Protein AF-A0ABD7JQZ1-F1 (afdb_monomer_lite)

Foldseek 3Di:
DKFWAAWEFEDQDAVVVCVVVVVVVFDKAFPDDPPGQWIWTDDPDGYIYIYGNAPPPDPVNVVVCVVVPPDPVCVLRVCSNPDDGGTDDIDMDDPPD

Radius of gyration: 14.92 Å; chains: 1; bounding box: 40×27×34 Å

Sequence (97 aa):
MIRSGHLIYKVKGLRQAVKEWEEKGFVVEYGRRKKPNNALIYFSQGPYIELLENTGIPVIAKIIAKLFGRPKNLERFFYWDECEEGWQGLCIEKDSS

Secondary structure (DSSP, 8-state):
-EEEEEEEEE-S-HHHHHHHHHHTT--EEES-SSS-SEEEE--SSSPEEEEES-----HHHHHHHHHH---GGGHHHHHHHHSPSEEEEEEEEE---

Organism: Streptococcus sanguinis (NCBI:txid1305)

Structure (mmCIF, N/CA/C/O backbone):
data_AF-A0ABD7JQZ1-F1
#
_entry.id   AF-A0ABD7JQZ1-F1
#
loop_
_atom_site.group_PDB
_atom_site.id
_atom_site.type_symbol
_atom_site.label_atom_id
_atom_site.label_alt_id
_atom_site.label_comp_id
_atom_site.label_asym_id
_atom_site.label_entity_id
_atom_site.label_seq_id
_atom_site.pdbx_PDB_ins_code
_atom_site.Cartn_x
_atom_site.Cartn_y
_atom_site.Cartn_z
_atom_site.occupancy
_atom_site.B_iso_or_equiv
_atom_site.auth_seq_id
_atom_site.auth_comp_id
_atom_site.auth_asym_id
_atom_site.auth_atom_id
_atom_site.pdbx_PDB_model_num
ATOM 1 N N . MET A 1 1 ? -18.094 -8.335 -15.285 1.00 84.00 1 MET A N 1
ATOM 2 C CA . MET A 1 1 ? -18.335 -6.877 -15.182 1.00 84.00 1 MET A CA 1
ATOM 3 C C . MET A 1 1 ? -16.998 -6.174 -14.976 1.00 84.00 1 MET A C 1
ATOM 5 O O . MET A 1 1 ? -16.029 -6.855 -14.663 1.00 84.00 1 MET A O 1
ATOM 9 N N . ILE A 1 2 ? -16.910 -4.860 -15.194 1.00 91.62 2 ILE A N 1
ATOM 10 C CA . ILE A 1 2 ? -15.737 -4.055 -14.813 1.00 91.62 2 ILE A CA 1
ATOM 11 C C . ILE A 1 2 ? -16.121 -3.256 -13.565 1.00 91.62 2 ILE A C 1
ATOM 13 O O . ILE A 1 2 ? -17.180 -2.632 -13.561 1.00 91.62 2 ILE A O 1
ATOM 17 N N . ARG A 1 3 ? -15.288 -3.281 -12.521 1.00 90.88 3 ARG A N 1
ATOM 18 C CA . ARG A 1 3 ? -15.532 -2.593 -11.246 1.00 90.88 3 ARG A CA 1
ATOM 19 C C . ARG A 1 3 ? -14.260 -1.964 -10.683 1.00 90.88 3 ARG A C 1
ATOM 21 O O . ARG A 1 3 ? -13.156 -2.391 -11.004 1.00 90.88 3 ARG A O 1
ATOM 28 N N . SER A 1 4 ? -14.409 -0.969 -9.815 1.00 91.56 4 SER A N 1
ATOM 29 C CA . SER A 1 4 ? -13.289 -0.433 -9.035 1.00 91.56 4 SER A CA 1
ATOM 30 C C . SER A 1 4 ? -12.823 -1.474 -8.014 1.00 91.56 4 SER A C 1
ATOM 32 O O . SER A 1 4 ? -13.642 -2.002 -7.261 1.00 91.56 4 SER A O 1
ATOM 34 N N . GLY A 1 5 ? -11.523 -1.768 -8.000 1.00 93.00 5 GLY A N 1
ATOM 35 C CA . GLY A 1 5 ? -10.895 -2.689 -7.051 1.00 93.00 5 GLY A CA 1
ATOM 36 C C . GLY A 1 5 ? -10.392 -1.967 -5.806 1.00 93.00 5 GLY A C 1
ATOM 37 O O . GLY A 1 5 ? -10.874 -2.201 -4.702 1.00 93.00 5 GLY A O 1
ATOM 38 N N . HIS A 1 6 ? -9.449 -1.041 -5.987 1.00 95.75 6 HIS A N 1
ATOM 39 C CA . HIS A 1 6 ? -8.871 -0.267 -4.888 1.00 95.75 6 HIS A CA 1
ATOM 40 C C . HIS A 1 6 ? -8.248 1.046 -5.349 1.00 95.75 6 HIS A C 1
ATOM 42 O O . HIS A 1 6 ? -7.962 1.241 -6.530 1.00 95.75 6 HIS A O 1
ATOM 48 N N . LEU A 1 7 ? -8.021 1.939 -4.393 1.00 97.19 7 LEU A N 1
ATOM 49 C CA . LEU A 1 7 ? -7.286 3.187 -4.568 1.00 97.19 7 LEU A CA 1
ATOM 50 C C . LEU A 1 7 ? -5.910 3.065 -3.916 1.00 97.19 7 LEU A C 1
ATOM 52 O O . LEU A 1 7 ? -5.796 2.488 -2.840 1.00 97.19 7 LEU A O 1
ATOM 56 N N . ILE A 1 8 ? -4.881 3.643 -4.530 1.00 97.44 8 ILE A N 1
ATOM 57 C CA . ILE A 1 8 ? -3.525 3.677 -3.969 1.00 97.44 8 ILE A CA 1
ATOM 58 C C . ILE A 1 8 ? -3.268 5.061 -3.389 1.00 97.44 8 ILE A C 1
ATOM 60 O O . ILE A 1 8 ? -3.293 6.061 -4.113 1.00 97.44 8 ILE A O 1
ATOM 64 N N . TYR A 1 9 ? -2.980 5.098 -2.092 1.00 98.00 9 TYR A N 1
ATOM 65 C CA . TYR A 1 9 ? -2.511 6.271 -1.371 1.00 98.00 9 TYR A CA 1
ATOM 66 C C . TYR A 1 9 ? -1.049 6.053 -0.970 1.00 98.00 9 TYR A C 1
ATOM 68 O O . TYR A 1 9 ? -0.728 5.231 -0.110 1.00 98.00 9 TYR A O 1
ATOM 76 N N . LYS A 1 10 ? -0.132 6.778 -1.605 1.00 98.25 10 LYS A N 1
ATOM 77 C CA . LYS A 1 10 ? 1.288 6.754 -1.265 1.00 98.25 10 LYS A CA 1
ATOM 78 C C . LYS A 1 10 ? 1.492 7.379 0.107 1.00 98.25 10 LYS A C 1
ATOM 80 O O . LYS A 1 10 ? 0.961 8.453 0.359 1.00 98.25 10 LYS A O 1
ATOM 85 N N . VAL A 1 11 ? 2.302 6.737 0.948 1.00 98.06 11 VAL A N 1
ATOM 86 C CA . VAL A 1 11 ? 2.722 7.232 2.273 1.00 98.06 11 VAL A CA 1
ATOM 87 C C . VAL A 1 11 ? 4.245 7.243 2.380 1.00 98.06 11 VAL A C 1
ATOM 89 O O . VAL A 1 11 ? 4.901 6.378 1.798 1.00 98.06 11 VAL A O 1
ATOM 92 N N . LYS A 1 12 ? 4.846 8.193 3.102 1.00 96.00 12 LYS A N 1
ATOM 93 C CA . LYS A 1 12 ? 6.303 8.176 3.360 1.00 96.00 12 LYS A CA 1
ATOM 94 C C . LYS A 1 12 ? 6.712 7.277 4.530 1.00 96.00 12 LYS A C 1
ATOM 96 O O . LYS A 1 12 ? 7.844 6.804 4.548 1.00 96.00 12 LYS A O 1
ATOM 101 N N . GLY A 1 13 ? 5.802 7.036 5.475 1.00 97.19 13 GLY A N 1
ATOM 102 C CA . GLY A 1 13 ? 6.027 6.171 6.633 1.00 97.19 13 GLY A CA 1
ATOM 103 C C . GLY A 1 13 ? 4.795 5.332 6.952 1.00 97.19 13 GLY A C 1
ATOM 104 O O . GLY A 1 13 ? 3.802 5.852 7.458 1.00 97.19 13 GLY A O 1
ATOM 105 N N . LEU A 1 14 ? 4.861 4.023 6.699 1.00 98.19 14 LEU A N 1
ATOM 106 C CA . LEU A 1 14 ? 3.706 3.129 6.795 1.00 98.19 14 LEU A CA 1
ATOM 107 C C . 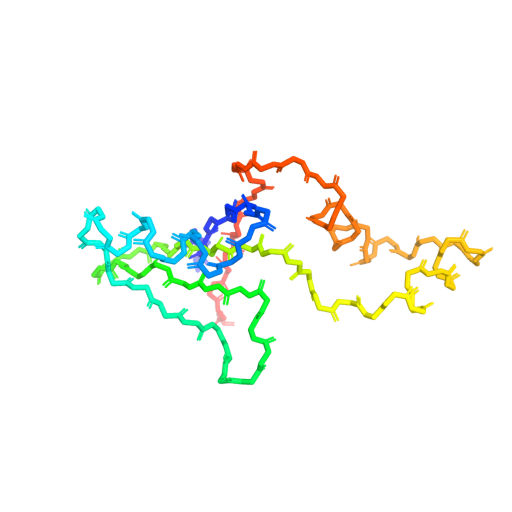LEU A 1 14 ? 3.134 3.070 8.210 1.00 98.19 14 LEU A C 1
ATOM 109 O O . LEU A 1 14 ? 1.929 3.172 8.393 1.00 98.19 14 LEU A O 1
ATOM 113 N N . ARG A 1 15 ? 3.998 2.920 9.220 1.00 97.94 15 ARG A N 1
ATOM 114 C CA . ARG A 1 15 ? 3.565 2.809 10.623 1.00 97.94 15 ARG A CA 1
ATOM 115 C C . ARG A 1 15 ? 2.863 4.069 11.114 1.00 97.94 15 ARG A C 1
ATOM 117 O O . ARG A 1 15 ? 1.886 3.971 11.846 1.00 97.94 15 ARG A O 1
ATOM 124 N N . GLN A 1 16 ? 3.383 5.232 10.726 1.00 98.25 16 GLN A N 1
ATOM 125 C CA . GLN A 1 16 ? 2.786 6.510 11.085 1.00 98.25 16 GLN A CA 1
ATOM 126 C C . GLN A 1 16 ? 1.434 6.673 10.393 1.00 98.25 16 GLN A C 1
ATOM 128 O O . GLN A 1 16 ? 0.454 6.963 11.066 1.00 98.25 16 GLN A O 1
ATOM 133 N N . ALA A 1 17 ? 1.362 6.389 9.091 1.00 98.31 17 ALA A N 1
ATOM 134 C CA . ALA A 1 17 ? 0.108 6.452 8.357 1.00 98.31 17 ALA A CA 1
ATOM 135 C C . ALA A 1 17 ? -0.949 5.512 8.953 1.00 98.31 17 ALA A C 1
ATOM 137 O O . ALA A 1 17 ? -2.068 5.944 9.198 1.00 98.31 17 ALA A O 1
ATOM 138 N N . VAL A 1 18 ? -0.601 4.254 9.250 1.00 98.56 18 VAL A N 1
ATOM 139 C CA . VAL A 1 18 ? -1.523 3.306 9.903 1.00 98.56 18 VAL A CA 1
ATOM 140 C C . VAL A 1 18 ? -2.094 3.907 11.185 1.00 98.56 18 VAL A C 1
ATOM 142 O O . VAL A 1 18 ? -3.310 3.985 11.315 1.00 98.56 18 VAL A O 1
ATOM 145 N N . LYS A 1 19 ? -1.232 4.430 12.064 1.00 98.44 19 LYS A N 1
ATOM 146 C CA . LYS A 1 19 ? -1.659 5.080 13.306 1.00 98.44 19 LYS A CA 1
ATOM 147 C C . LYS A 1 19 ? -2.604 6.263 13.047 1.00 98.44 19 LYS A C 1
ATOM 149 O O . LYS A 1 19 ? -3.645 6.358 13.682 1.00 98.44 19 LYS A O 1
ATOM 154 N N . GLU A 1 20 ? -2.271 7.141 12.103 1.00 98.19 20 GLU A N 1
ATOM 155 C CA . GLU A 1 20 ? -3.094 8.311 11.761 1.00 98.19 20 GLU A CA 1
ATOM 156 C C . GLU A 1 20 ? -4.476 7.927 11.209 1.00 98.19 20 GLU A C 1
ATOM 158 O O . GLU A 1 20 ? -5.465 8.615 11.463 1.00 98.19 20 GLU A O 1
ATOM 163 N N . TRP A 1 21 ? -4.566 6.848 10.430 1.00 98.06 21 TRP A N 1
ATOM 164 C CA . TRP A 1 21 ? -5.837 6.357 9.893 1.00 98.06 21 TRP A CA 1
ATOM 165 C C . TRP A 1 21 ? -6.662 5.615 10.955 1.00 98.06 21 TRP A C 1
ATOM 167 O O . TRP A 1 21 ? -7.878 5.798 11.004 1.00 98.06 21 TRP A O 1
ATOM 177 N N . GLU A 1 22 ? -6.020 4.865 11.852 1.00 98.19 22 GLU A N 1
ATOM 178 C CA . GLU A 1 22 ? -6.675 4.268 13.025 1.00 98.19 22 GLU A CA 1
ATOM 179 C C . GLU A 1 22 ? -7.231 5.344 13.974 1.00 98.19 22 GLU A C 1
ATOM 181 O O . GLU A 1 22 ? -8.375 5.247 14.414 1.00 98.19 22 GLU A O 1
ATOM 186 N N . GLU A 1 23 ? -6.485 6.427 14.224 1.00 98.44 23 GLU A N 1
ATOM 187 C CA . GLU A 1 23 ? -6.940 7.577 15.027 1.00 98.44 23 GLU A CA 1
ATOM 188 C C . GLU A 1 23 ? -8.145 8.302 14.403 1.00 98.44 23 GLU A C 1
ATOM 190 O O . GLU A 1 23 ? -8.953 8.897 15.117 1.00 98.44 23 GLU A O 1
ATOM 195 N N . LYS A 1 24 ? -8.315 8.212 13.078 1.00 97.31 24 LYS A N 1
ATOM 196 C CA . LYS A 1 24 ? -9.502 8.706 12.355 1.00 97.31 24 LYS A CA 1
ATOM 197 C C . LYS A 1 24 ? -10.698 7.746 12.420 1.00 97.31 24 LYS A C 1
ATOM 199 O O . LYS A 1 24 ? -11.746 8.058 11.859 1.00 97.31 24 LYS A O 1
ATOM 204 N N . GLY A 1 25 ? -10.560 6.601 13.090 1.00 97.38 25 GLY A N 1
ATOM 205 C CA . GLY A 1 25 ? -11.624 5.615 13.282 1.00 97.38 25 GLY A CA 1
ATOM 206 C C . GLY A 1 25 ? -11.700 4.534 12.203 1.00 97.38 25 GLY A C 1
ATOM 207 O O . GLY A 1 25 ? -12.690 3.805 12.154 1.00 97.38 25 GLY A O 1
ATOM 208 N N . PHE A 1 26 ? -10.690 4.413 11.338 1.00 97.56 26 PHE A N 1
ATOM 209 C CA . PHE A 1 26 ? -10.638 3.337 10.349 1.00 97.56 26 PHE A CA 1
ATOM 210 C C . PHE A 1 26 ? -10.016 2.065 10.928 1.00 97.56 26 PHE A C 1
ATOM 212 O O . PHE A 1 26 ? -9.112 2.116 11.758 1.00 97.56 26 PHE A O 1
ATOM 219 N N . VAL A 1 27 ? -10.457 0.910 10.426 1.00 96.25 27 VAL A N 1
ATOM 220 C CA . VAL A 1 27 ? -9.747 -0.358 10.624 1.00 96.25 27 VAL A CA 1
ATOM 221 C C . VAL A 1 27 ? -8.680 -0.472 9.543 1.00 96.25 27 VAL A C 1
ATOM 223 O O . VAL A 1 27 ? -8.993 -0.381 8.353 1.00 96.25 27 VAL A O 1
ATOM 226 N N . VAL A 1 28 ? -7.427 -0.660 9.959 1.00 98.25 28 VAL A N 1
ATOM 227 C CA . VAL A 1 28 ? -6.277 -0.704 9.055 1.00 98.25 28 VAL A CA 1
ATOM 228 C C . VAL A 1 28 ? -5.500 -2.003 9.257 1.00 98.25 28 VAL A C 1
ATOM 230 O O . VAL A 1 28 ? -5.086 -2.331 10.364 1.00 98.25 28 VAL A O 1
ATOM 233 N N . GLU A 1 29 ? -5.270 -2.750 8.179 1.00 98.31 29 GLU A N 1
ATOM 234 C CA . GLU A 1 29 ? -4.584 -4.043 8.224 1.00 98.31 29 GLU A CA 1
ATOM 235 C C . GLU A 1 29 ? -3.276 -4.011 7.435 1.00 98.31 29 GLU A C 1
ATOM 237 O O . GLU A 1 29 ? -3.257 -3.704 6.247 1.00 98.31 29 GLU A O 1
ATOM 242 N N . TYR A 1 30 ? -2.154 -4.375 8.058 1.00 98.38 30 TYR A N 1
ATOM 243 C CA . TYR A 1 30 ? -0.897 -4.530 7.322 1.00 98.38 30 TYR A CA 1
ATOM 244 C C . TYR A 1 30 ? -1.007 -5.651 6.282 1.00 98.38 30 TYR A C 1
ATOM 246 O O . TYR A 1 30 ? -1.359 -6.780 6.623 1.00 98.38 30 TYR A O 1
ATOM 254 N N . GLY A 1 31 ? -0.582 -5.392 5.040 1.00 96.94 31 GLY A N 1
ATOM 255 C CA . GLY A 1 31 ? -0.694 -6.370 3.949 1.00 96.94 31 GLY A CA 1
ATOM 256 C C . GLY A 1 31 ? 0.181 -7.618 4.126 1.00 96.94 31 GLY A C 1
ATOM 257 O O . GLY A 1 31 ? -0.002 -8.622 3.440 1.00 96.94 31 GLY A O 1
ATOM 258 N N . ARG A 1 32 ? 1.137 -7.595 5.068 1.00 95.62 32 ARG A N 1
ATOM 259 C CA . ARG A 1 32 ? 1.894 -8.781 5.495 1.00 95.62 32 ARG A CA 1
ATOM 260 C C . ARG A 1 32 ? 2.406 -8.671 6.927 1.00 95.62 32 ARG A C 1
ATOM 262 O O . ARG A 1 32 ? 2.707 -7.592 7.424 1.00 95.62 32 ARG A O 1
ATOM 269 N N . ARG A 1 33 ? 2.636 -9.825 7.561 1.00 94.31 33 ARG A N 1
ATOM 270 C CA . ARG A 1 33 ? 3.113 -9.910 8.957 1.00 94.31 33 ARG A CA 1
ATOM 271 C C . ARG A 1 33 ? 4.546 -9.417 9.166 1.00 94.31 33 ARG A C 1
ATOM 273 O O . ARG A 1 33 ? 4.851 -8.810 10.186 1.00 94.31 33 ARG A O 1
ATOM 280 N N . LYS A 1 34 ? 5.459 -9.729 8.241 1.00 94.62 34 LYS A N 1
ATOM 281 C CA . LYS A 1 34 ? 6.889 -9.406 8.377 1.00 94.62 34 LYS A CA 1
ATOM 282 C C . LYS A 1 34 ? 7.271 -8.296 7.409 1.00 94.62 34 LYS A C 1
ATOM 284 O O . LYS A 1 34 ? 7.071 -8.443 6.209 1.00 94.62 34 LYS A O 1
ATOM 289 N N . LYS A 1 35 ? 7.879 -7.227 7.937 1.00 92.81 35 LYS A N 1
ATOM 290 C CA . LYS A 1 35 ? 8.371 -6.065 7.174 1.00 92.81 35 LYS A CA 1
ATOM 291 C C . LYS A 1 35 ? 7.321 -5.512 6.188 1.00 92.81 35 LYS A C 1
ATOM 293 O O . LYS A 1 35 ? 7.621 -5.466 4.999 1.00 92.81 35 LYS A O 1
ATOM 298 N N . PRO A 1 36 ? 6.083 -5.196 6.599 1.00 96.75 36 PRO A N 1
ATOM 299 C CA . PRO A 1 36 ? 5.072 -4.702 5.666 1.00 96.75 36 PRO A CA 1
ATOM 300 C C . PRO A 1 36 ? 5.534 -3.433 4.952 1.00 96.75 36 PRO A C 1
ATOM 302 O O . PRO A 1 36 ? 6.215 -2.601 5.540 1.00 96.75 36 PRO A O 1
ATOM 305 N N . ASN A 1 37 ? 5.173 -3.332 3.680 1.00 96.25 37 ASN A N 1
ATOM 306 C CA . ASN A 1 37 ? 5.409 -2.182 2.808 1.00 96.25 37 ASN A CA 1
ATOM 307 C C . ASN A 1 37 ? 4.095 -1.528 2.346 1.00 96.25 37 ASN A C 1
ATOM 309 O O . ASN A 1 37 ? 4.122 -0.491 1.684 1.00 96.25 37 ASN A O 1
ATOM 313 N N . ASN A 1 38 ? 2.963 -2.127 2.717 1.00 98.19 38 ASN A N 1
ATOM 314 C CA . ASN A 1 38 ? 1.626 -1.601 2.520 1.00 98.19 38 ASN A CA 1
ATOM 315 C C . ASN A 1 38 ? 0.686 -1.969 3.685 1.00 98.19 38 ASN A C 1
ATOM 317 O O . ASN A 1 38 ? 0.975 -2.860 4.497 1.00 98.19 38 ASN A O 1
ATOM 321 N N . ALA A 1 39 ? -0.442 -1.272 3.753 1.00 98.56 39 ALA A N 1
ATOM 322 C CA . ALA A 1 39 ? -1.564 -1.563 4.636 1.00 98.56 39 ALA A CA 1
ATOM 323 C C . ALA A 1 39 ? -2.886 -1.235 3.931 1.00 98.56 39 ALA A C 1
ATOM 325 O O . ALA A 1 39 ? -2.903 -0.473 2.967 1.00 98.56 39 ALA A O 1
ATOM 326 N N . LEU A 1 40 ? -3.981 -1.827 4.388 1.00 98.44 40 LEU A N 1
ATOM 327 C CA . LEU A 1 40 ? -5.272 -1.828 3.717 1.00 98.44 40 LEU A CA 1
ATOM 328 C C . LEU A 1 40 ? -6.328 -1.230 4.639 1.00 98.44 40 LEU A C 1
ATOM 330 O O . LEU A 1 40 ? -6.418 -1.606 5.805 1.00 98.44 40 LEU A O 1
ATOM 334 N N . ILE A 1 41 ? -7.124 -0.311 4.103 1.00 98.44 41 ILE A N 1
ATOM 335 C CA . ILE A 1 41 ? -8.298 0.256 4.763 1.00 98.44 41 ILE A CA 1
ATOM 336 C C . ILE A 1 41 ? -9.526 -0.333 4.081 1.00 98.44 41 ILE A C 1
ATOM 338 O O . ILE A 1 41 ? -9.806 -0.022 2.917 1.00 98.44 41 ILE A O 1
ATOM 342 N N . TYR A 1 42 ? -10.241 -1.192 4.801 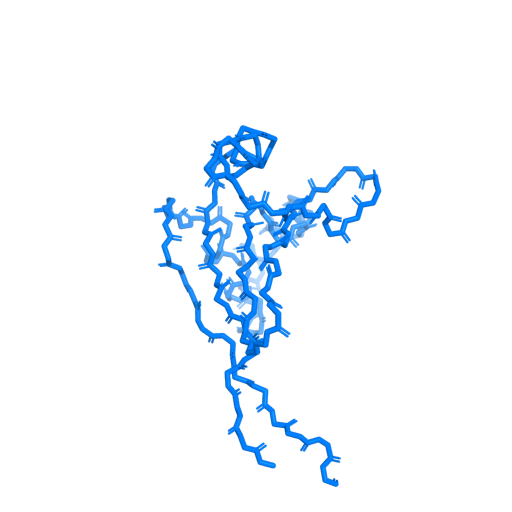1.00 95.56 42 TYR A N 1
ATOM 343 C CA . TYR A 1 42 ? -11.428 -1.864 4.290 1.00 95.56 42 TYR A CA 1
ATOM 344 C C . TYR A 1 42 ? -12.707 -1.091 4.602 1.00 95.56 42 TYR A C 1
ATOM 346 O O . TYR A 1 42 ? -12.860 -0.485 5.662 1.00 95.56 42 TYR A O 1
ATOM 354 N N . PHE A 1 43 ? -13.654 -1.181 3.674 1.00 94.12 43 PHE A N 1
ATOM 355 C CA . PHE A 1 43 ? -15.026 -0.715 3.839 1.00 94.12 43 PHE A CA 1
ATOM 356 C C . PHE A 1 43 ? -15.970 -1.916 3.835 1.00 94.12 43 PHE A C 1
ATOM 358 O O . PHE A 1 43 ? -15.614 -2.997 3.369 1.00 94.12 43 PHE A O 1
ATOM 365 N N . SER A 1 44 ? -17.193 -1.729 4.334 1.00 93.06 44 SER A N 1
ATOM 366 C CA . SER A 1 44 ? -18.198 -2.799 4.353 1.00 93.06 44 SER A CA 1
ATOM 367 C C . SER A 1 44 ? -18.565 -3.291 2.950 1.00 93.06 44 SER A C 1
ATOM 369 O O . SER A 1 44 ? -18.923 -4.455 2.785 1.00 93.06 44 SER A O 1
ATOM 371 N N . GLN A 1 45 ? -18.487 -2.412 1.946 1.00 91.00 45 GLN A N 1
ATOM 372 C CA . GLN A 1 45 ? -18.737 -2.708 0.539 1.00 91.00 45 GLN A CA 1
ATOM 373 C C . GLN A 1 45 ? -17.873 -1.812 -0.358 1.00 91.00 45 GLN A C 1
ATOM 375 O O . GLN A 1 45 ? -17.518 -0.697 0.023 1.00 91.00 45 GLN A O 1
ATOM 380 N N . GLY A 1 46 ? -17.608 -2.274 -1.582 1.00 90.69 46 GLY A N 1
ATOM 381 C CA . GLY A 1 46 ? -16.905 -1.494 -2.601 1.00 90.69 46 GLY A CA 1
ATOM 382 C C . GLY A 1 46 ? -15.375 -1.609 -2.533 1.00 90.69 46 GLY A C 1
ATOM 383 O O . GLY A 1 46 ? -14.858 -2.597 -2.009 1.00 90.69 46 GLY A O 1
ATOM 384 N N . PRO A 1 47 ? -14.647 -0.648 -3.134 1.00 94.19 47 PRO A N 1
ATOM 385 C CA . PRO A 1 47 ? -13.192 -0.687 -3.202 1.00 94.19 47 PRO A CA 1
ATOM 386 C C . PRO A 1 47 ? -12.546 -0.395 -1.846 1.00 94.19 47 PRO A C 1
ATOM 388 O O . PRO A 1 47 ? -13.107 0.333 -1.033 1.00 94.19 47 PRO A O 1
ATOM 391 N N . TYR A 1 48 ? -11.334 -0.903 -1.634 1.00 96.50 48 TYR A N 1
ATOM 392 C CA . TYR A 1 48 ? -10.511 -0.579 -0.462 1.00 96.50 48 TYR A CA 1
ATOM 393 C C . TYR A 1 48 ? -9.456 0.490 -0.789 1.00 96.50 48 TYR A C 1
ATOM 395 O O . TYR A 1 48 ? -9.198 0.792 -1.958 1.00 96.50 48 TYR A O 1
ATOM 403 N N . ILE A 1 49 ? -8.833 1.077 0.236 1.00 98.12 49 ILE A N 1
ATOM 404 C CA . ILE A 1 49 ? -7.659 1.948 0.061 1.00 98.12 49 ILE A CA 1
ATOM 405 C C . ILE A 1 49 ? -6.407 1.166 0.451 1.00 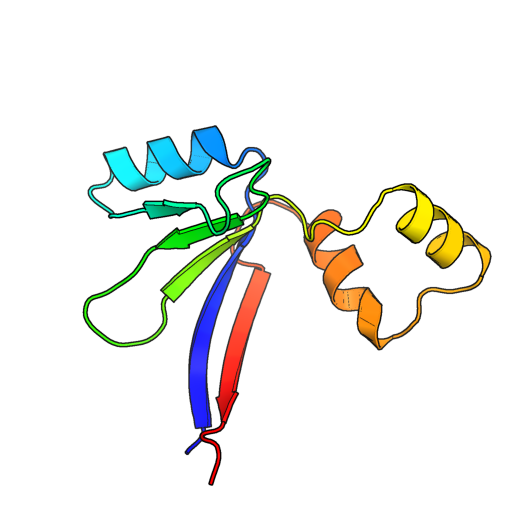98.12 49 ILE A C 1
ATOM 407 O O . ILE A 1 49 ? -6.347 0.573 1.524 1.00 98.12 49 ILE A O 1
ATOM 411 N N . GLU A 1 50 ? -5.396 1.185 -0.409 1.00 98.19 50 GLU A N 1
ATOM 412 C CA . GLU A 1 50 ? -4.055 0.691 -0.124 1.00 98.19 50 GLU A CA 1
ATOM 413 C C . GLU A 1 50 ? -3.143 1.862 0.257 1.00 98.19 50 GLU A C 1
ATOM 415 O O . GLU A 1 50 ? -2.842 2.730 -0.563 1.00 98.19 50 GLU A O 1
ATOM 420 N N . LEU A 1 51 ? -2.673 1.867 1.503 1.00 98.56 51 LEU A N 1
ATOM 421 C CA . LEU A 1 51 ? -1.571 2.708 1.957 1.00 98.56 51 LEU A CA 1
ATOM 422 C C . LEU A 1 51 ? -0.260 2.069 1.493 1.00 98.56 51 LEU A C 1
ATOM 424 O O . LEU A 1 51 ? 0.105 1.008 1.994 1.00 98.56 51 LEU A O 1
ATOM 428 N N . LEU A 1 52 ? 0.457 2.695 0.558 1.00 98.12 52 LEU A N 1
ATOM 429 C CA . LEU A 1 52 ? 1.663 2.132 -0.059 1.00 98.12 52 LEU A CA 1
ATOM 430 C C . LEU A 1 52 ? 2.916 2.936 0.319 1.00 98.12 52 LEU A C 1
ATOM 432 O O . LEU A 1 52 ? 3.086 4.091 -0.075 1.00 98.12 52 LEU A O 1
ATOM 436 N N . GLU A 1 53 ? 3.840 2.329 1.062 1.00 97.31 53 GLU A N 1
ATOM 437 C CA . GLU A 1 53 ? 5.123 2.962 1.400 1.00 97.31 53 GLU A CA 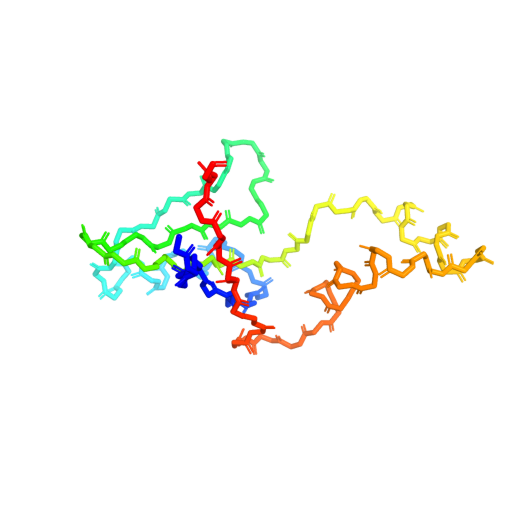1
ATOM 438 C C . GLU A 1 53 ? 6.182 2.698 0.331 1.00 97.31 53 GLU A C 1
ATOM 440 O O . GLU A 1 53 ? 6.954 3.584 -0.028 1.00 97.31 53 GLU A O 1
ATOM 445 N N . ASN A 1 54 ? 6.220 1.482 -0.195 1.00 94.00 54 ASN A N 1
ATOM 446 C CA . ASN A 1 54 ? 7.072 1.109 -1.313 1.00 94.00 54 ASN A CA 1
ATOM 447 C C . ASN A 1 54 ? 6.555 -0.187 -1.933 1.00 94.00 54 ASN A C 1
ATOM 449 O O . ASN A 1 54 ? 5.823 -0.957 -1.314 1.00 94.00 54 ASN A O 1
ATOM 453 N N . THR A 1 55 ? 6.994 -0.483 -3.142 1.00 91.25 55 THR A N 1
ATOM 454 C CA . THR A 1 55 ? 6.546 -1.653 -3.904 1.00 91.25 55 THR A CA 1
ATOM 455 C C . THR A 1 55 ? 7.199 -2.962 -3.471 1.00 91.25 55 THR A C 1
ATOM 457 O O . THR A 1 55 ? 6.862 -4.028 -3.982 1.00 91.25 55 THR A O 1
ATOM 460 N N . GLY A 1 56 ? 8.150 -2.910 -2.535 1.00 89.06 56 GLY A N 1
ATOM 461 C CA . GLY A 1 56 ? 8.925 -4.070 -2.108 1.00 89.06 56 GLY A CA 1
ATOM 462 C C . GLY A 1 56 ? 9.970 -4.527 -3.129 1.00 89.06 56 GLY A C 1
ATOM 463 O O . GLY A 1 56 ? 10.684 -5.492 -2.852 1.00 89.06 56 GLY A O 1
ATOM 464 N N . ILE A 1 57 ? 10.106 -3.842 -4.275 1.00 87.75 57 ILE A N 1
ATOM 465 C CA . ILE A 1 57 ? 11.168 -4.125 -5.244 1.00 87.75 57 ILE A CA 1
ATOM 466 C C . ILE A 1 57 ? 12.534 -3.883 -4.580 1.00 87.75 57 ILE A C 1
ATOM 468 O O . ILE A 1 57 ? 12.801 -2.768 -4.112 1.00 87.75 57 ILE A O 1
ATOM 472 N N . PRO A 1 58 ? 13.432 -4.889 -4.564 1.00 87.25 58 PRO A N 1
ATOM 473 C CA . PRO A 1 58 ? 14.766 -4.738 -3.997 1.00 87.25 58 PRO A CA 1
ATOM 474 C C . PRO A 1 58 ? 15.562 -3.618 -4.671 1.00 87.25 58 PRO A C 1
ATOM 476 O O . PRO A 1 58 ? 15.555 -3.485 -5.894 1.00 87.25 58 PRO A O 1
ATOM 479 N N . VAL A 1 59 ? 16.336 -2.862 -3.888 1.00 84.88 59 VAL A N 1
ATOM 480 C CA . VAL A 1 59 ? 17.175 -1.760 -4.398 1.00 84.88 59 VAL A CA 1
ATOM 481 C C . VAL A 1 59 ? 18.127 -2.230 -5.505 1.00 84.88 59 VAL A C 1
ATOM 483 O O . VAL A 1 59 ? 18.271 -1.548 -6.515 1.00 84.88 59 VAL A O 1
ATOM 486 N N . ILE A 1 60 ? 18.711 -3.427 -5.375 1.00 86.69 60 ILE A N 1
ATOM 487 C CA . ILE A 1 60 ? 19.587 -4.000 -6.409 1.00 86.69 60 ILE A CA 1
ATOM 488 C C . ILE A 1 60 ? 18.851 -4.201 -7.742 1.00 86.69 60 ILE A C 1
ATOM 490 O O . ILE A 1 60 ? 19.381 -3.855 -8.795 1.00 86.69 60 ILE A O 1
ATOM 494 N N . ALA A 1 61 ? 17.598 -4.666 -7.705 1.00 85.00 61 ALA A N 1
ATOM 495 C CA . ALA A 1 61 ? 16.782 -4.834 -8.904 1.00 85.00 61 ALA A CA 1
ATOM 496 C C . ALA A 1 61 ? 16.486 -3.477 -9.561 1.00 85.00 61 ALA A C 1
ATOM 498 O O . ALA A 1 61 ? 16.497 -3.365 -10.786 1.00 85.00 61 ALA A O 1
ATOM 499 N N . LYS A 1 62 ? 16.310 -2.422 -8.752 1.00 82.94 62 LYS A N 1
ATOM 500 C CA . 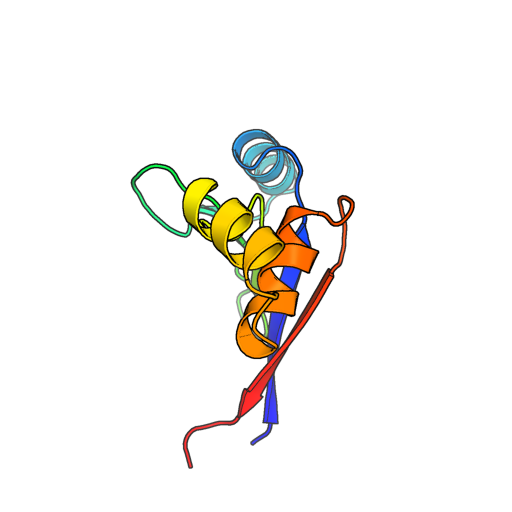LYS A 1 62 ? 16.143 -1.054 -9.255 1.00 82.94 62 LYS A CA 1
ATOM 501 C C . LYS A 1 62 ? 17.392 -0.528 -9.955 1.00 82.94 62 LYS A C 1
ATOM 503 O O . LYS A 1 62 ? 17.274 0.111 -10.996 1.00 82.94 62 LYS A O 1
ATOM 508 N N . ILE A 1 63 ? 18.575 -0.795 -9.402 1.00 86.06 63 ILE A N 1
ATOM 509 C CA . ILE A 1 63 ? 19.858 -0.385 -9.993 1.00 86.06 63 ILE A CA 1
ATOM 510 C C . ILE A 1 63 ? 20.074 -1.093 -11.333 1.00 86.06 63 ILE A C 1
ATOM 512 O O . ILE A 1 63 ? 20.354 -0.432 -12.329 1.00 86.06 63 ILE A O 1
ATOM 516 N N . ILE A 1 64 ? 19.866 -2.413 -11.384 1.00 87.12 64 ILE A N 1
ATOM 517 C CA . ILE A 1 64 ? 19.989 -3.203 -12.619 1.00 87.12 64 ILE A CA 1
ATOM 518 C C . ILE A 1 64 ? 19.037 -2.663 -13.694 1.00 87.12 64 ILE A C 1
ATOM 520 O O . ILE A 1 64 ? 19.465 -2.400 -14.814 1.00 87.12 64 ILE A O 1
ATOM 524 N N . ALA A 1 65 ? 17.773 -2.399 -13.352 1.00 85.69 65 ALA A N 1
ATOM 525 C CA . ALA A 1 65 ? 16.814 -1.824 -14.296 1.00 85.69 65 ALA A CA 1
ATOM 526 C C . ALA A 1 65 ? 17.209 -0.416 -14.783 1.00 85.69 65 ALA A C 1
ATOM 528 O O . ALA A 1 65 ? 16.929 -0.060 -15.923 1.00 85.69 65 ALA A O 1
ATOM 529 N N . LYS A 1 66 ? 17.873 0.403 -13.955 1.00 81.38 66 LYS A N 1
ATOM 530 C CA . LYS A 1 66 ? 18.395 1.711 -14.394 1.00 81.38 66 LYS A CA 1
ATOM 531 C C . LYS A 1 66 ? 19.575 1.569 -15.366 1.00 81.38 66 LYS A C 1
ATOM 533 O O . LYS A 1 66 ? 19.707 2.412 -16.245 1.00 81.38 66 LYS A O 1
ATOM 538 N N . LEU A 1 67 ? 20.391 0.520 -15.236 1.00 87.38 67 LEU A N 1
ATOM 539 C CA . LEU A 1 67 ? 21.571 0.282 -16.081 1.00 87.38 67 LEU A CA 1
ATOM 540 C C . LEU A 1 67 ? 21.240 -0.401 -17.415 1.00 87.38 67 LEU A C 1
ATOM 542 O O . LEU A 1 67 ? 21.824 -0.057 -18.436 1.00 87.38 67 LEU A O 1
ATOM 546 N N . PHE A 1 68 ? 20.305 -1.353 -17.413 1.00 86.75 68 PHE A N 1
ATOM 547 C CA . PHE A 1 68 ? 19.976 -2.180 -18.584 1.00 86.75 68 PHE A CA 1
ATOM 548 C C . PHE A 1 68 ? 18.640 -1.810 -19.251 1.00 86.75 68 PHE A C 1
ATOM 550 O O . PHE A 1 68 ? 18.205 -2.482 -20.184 1.00 86.75 68 PHE A O 1
ATOM 557 N N . GLY A 1 69 ? 18.003 -0.728 -18.794 1.00 82.31 69 GLY A N 1
ATOM 558 C CA . GLY A 1 69 ? 16.704 -0.259 -19.272 1.00 82.31 69 GLY A CA 1
ATOM 559 C C . GLY A 1 69 ? 15.548 -0.748 -18.399 1.00 82.31 69 GLY A C 1
ATOM 560 O O . GLY A 1 69 ? 15.478 -1.917 -18.010 1.00 82.31 69 GLY A O 1
ATOM 561 N N . ARG A 1 70 ? 14.624 0.167 -18.070 1.00 80.69 70 ARG A N 1
ATOM 562 C CA . ARG A 1 70 ? 13.438 -0.147 -17.262 1.00 80.69 70 ARG A CA 1
ATOM 563 C C . ARG A 1 70 ? 12.449 -0.919 -18.139 1.00 80.69 70 ARG A C 1
ATOM 565 O O . ARG A 1 70 ? 11.977 -0.368 -19.133 1.00 80.69 70 ARG A O 1
ATOM 572 N N . PRO A 1 71 ? 12.107 -2.173 -17.814 1.00 80.69 71 PRO A N 1
ATOM 573 C CA . PRO A 1 71 ? 11.107 -2.878 -18.593 1.00 80.69 71 PRO A CA 1
ATOM 574 C C . PRO A 1 71 ? 9.736 -2.234 -18.328 1.00 80.69 71 PRO A C 1
ATOM 576 O O . PRO A 1 71 ? 9.408 -1.896 -17.188 1.00 80.69 71 PRO A O 1
ATOM 579 N N . LYS A 1 72 ? 8.938 -2.033 -19.386 1.00 83.25 72 LYS A N 1
ATOM 580 C CA . LYS A 1 72 ? 7.680 -1.255 -19.335 1.00 83.25 72 LYS A CA 1
ATOM 581 C C . LYS A 1 72 ? 6.696 -1.754 -18.275 1.00 83.25 72 LYS A C 1
ATOM 583 O O . LYS A 1 72 ? 6.012 -0.969 -17.631 1.00 83.25 72 LYS A O 1
ATOM 588 N N . ASN A 1 73 ? 6.652 -3.064 -18.049 1.00 81.25 73 ASN A N 1
ATOM 589 C CA . ASN A 1 73 ? 5.814 -3.684 -17.023 1.00 81.25 73 ASN A CA 1
ATOM 590 C C . ASN A 1 73 ? 6.237 -3.333 -15.584 1.00 81.25 73 ASN A C 1
ATOM 592 O O . ASN A 1 73 ? 5.444 -3.530 -14.665 1.00 81.25 73 ASN A O 1
ATOM 596 N N . LEU A 1 74 ? 7.457 -2.823 -15.378 1.00 83.62 74 LEU A N 1
ATOM 597 C CA . LEU A 1 74 ? 7.948 -2.401 -14.070 1.00 83.62 74 LEU A CA 1
ATOM 598 C C . LEU A 1 74 ? 7.887 -0.890 -13.833 1.00 83.62 74 LEU A C 1
ATOM 600 O O . LEU A 1 74 ? 7.987 -0.473 -12.680 1.00 83.62 74 LEU A O 1
ATOM 604 N N . GLU A 1 75 ? 7.693 -0.069 -14.871 1.00 86.94 75 GLU A N 1
ATOM 605 C CA . GLU A 1 75 ? 7.707 1.400 -14.756 1.00 86.94 75 GLU A CA 1
ATOM 606 C C . GLU A 1 75 ? 6.764 1.921 -13.674 1.00 86.94 75 GLU A C 1
ATOM 608 O O . GLU A 1 75 ? 7.145 2.788 -12.892 1.00 86.94 75 GLU A O 1
ATOM 613 N N . ARG A 1 76 ? 5.573 1.328 -13.562 1.00 87.69 76 ARG A N 1
ATOM 614 C CA . ARG A 1 76 ? 4.590 1.701 -12.540 1.00 87.69 76 ARG A CA 1
ATOM 615 C C . ARG A 1 76 ? 5.108 1.503 -11.117 1.00 87.69 76 ARG A C 1
ATOM 617 O O . ARG A 1 76 ? 4.826 2.319 -10.248 1.00 87.69 76 ARG A O 1
ATOM 624 N N . PHE A 1 77 ? 5.878 0.446 -10.871 1.00 88.69 77 PHE A N 1
ATOM 625 C CA . PHE A 1 77 ? 6.415 0.212 -9.537 1.00 88.69 77 PHE A CA 1
ATOM 626 C C . PHE A 1 77 ? 7.529 1.205 -9.196 1.00 88.69 77 PHE A C 1
ATOM 628 O O . PHE A 1 77 ? 7.586 1.708 -8.078 1.00 88.69 77 PHE A O 1
ATOM 635 N N . PHE A 1 78 ? 8.377 1.538 -10.175 1.00 89.12 78 PHE A N 1
ATOM 636 C CA . PHE A 1 78 ? 9.357 2.612 -10.014 1.00 89.12 78 PHE A CA 1
ATOM 637 C C . PHE A 1 78 ? 8.683 3.950 -9.735 1.00 89.12 78 PHE A C 1
ATOM 639 O O . PHE A 1 78 ? 9.103 4.654 -8.824 1.00 89.12 78 PHE A O 1
ATOM 646 N N . TYR A 1 79 ? 7.624 4.266 -10.480 1.00 91.00 79 TYR A N 1
ATOM 647 C CA . TYR A 1 79 ? 6.827 5.463 -10.257 1.00 91.00 79 TYR A CA 1
ATOM 648 C C . TYR A 1 79 ? 6.287 5.511 -8.826 1.00 91.00 79 TYR A C 1
ATOM 650 O O . TYR A 1 79 ? 6.531 6.486 -8.126 1.00 91.00 79 TYR A O 1
ATOM 658 N N . TRP A 1 80 ? 5.641 4.445 -8.346 1.00 92.38 80 TRP A N 1
ATOM 659 C CA . TRP A 1 80 ? 5.133 4.411 -6.973 1.00 92.38 80 TRP A CA 1
ATOM 660 C C . TRP A 1 80 ? 6.227 4.521 -5.915 1.00 92.38 80 TRP A C 1
ATOM 662 O O . TRP A 1 80 ? 5.978 5.081 -4.858 1.00 92.38 80 TRP A O 1
ATOM 672 N N . ASP A 1 81 ? 7.440 4.044 -6.176 1.00 91.38 81 ASP A N 1
ATOM 673 C CA . ASP A 1 81 ? 8.553 4.212 -5.239 1.00 91.38 81 ASP A CA 1
ATOM 674 C C . ASP A 1 81 ? 9.164 5.621 -5.238 1.00 91.38 81 ASP A C 1
ATOM 676 O O . ASP A 1 81 ? 9.785 6.003 -4.247 1.00 91.38 81 ASP A O 1
ATOM 680 N N . GLU A 1 82 ? 9.030 6.368 -6.336 1.00 90.12 82 GLU A N 1
ATOM 681 C CA . GLU A 1 82 ? 9.655 7.684 -6.543 1.00 90.12 82 GLU A CA 1
ATOM 682 C C . GLU A 1 82 ? 8.651 8.852 -6.377 1.00 90.12 82 GLU A C 1
ATOM 684 O O . GLU A 1 82 ? 9.071 9.993 -6.201 1.00 90.12 82 GLU A O 1
ATOM 689 N N . CYS A 1 83 ? 7.340 8.589 -6.417 1.00 94.12 83 CYS A N 1
ATOM 690 C CA . CYS A 1 83 ? 6.290 9.610 -6.355 1.00 94.12 83 CYS A CA 1
ATOM 691 C C . CYS A 1 83 ? 6.091 10.235 -4.961 1.00 94.12 83 CYS A C 1
ATOM 693 O O . CYS A 1 83 ? 6.493 9.690 -3.928 1.00 94.12 83 CY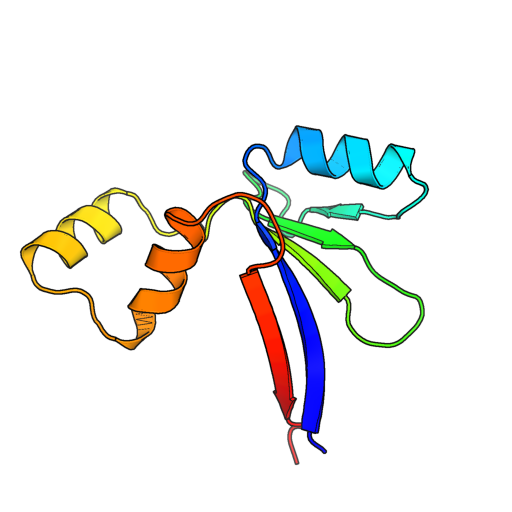S A O 1
ATOM 695 N N . GLU A 1 84 ? 5.437 11.397 -4.947 1.00 95.75 84 GLU A N 1
ATOM 696 C CA . GLU A 1 84 ? 5.084 12.111 -3.721 1.00 95.75 84 GLU A CA 1
ATOM 697 C C . GLU A 1 84 ? 3.973 11.413 -2.926 1.00 95.75 84 GLU A C 1
ATOM 699 O O . GLU A 1 84 ? 3.268 10.527 -3.408 1.00 95.75 84 GLU A O 1
ATOM 704 N N . GLU A 1 85 ? 3.810 11.825 -1.672 1.00 96.81 85 GLU A N 1
ATOM 705 C CA . GLU A 1 85 ? 2.714 11.351 -0.831 1.00 96.81 85 GLU A CA 1
ATOM 706 C C . GLU A 1 85 ? 1.350 11.779 -1.399 1.00 96.81 85 GLU A C 1
ATOM 708 O O . GLU A 1 85 ? 1.229 12.878 -1.934 1.00 96.81 85 GLU A O 1
ATOM 713 N N . GLY A 1 86 ? 0.323 10.931 -1.274 1.00 97.38 86 GLY A N 1
ATOM 714 C CA . GLY A 1 86 ? -1.036 11.240 -1.737 1.00 97.38 86 GLY A CA 1
ATOM 715 C C . GLY A 1 86 ? -1.644 10.189 -2.666 1.00 97.38 86 GLY A C 1
ATOM 716 O O . GLY A 1 86 ? -1.171 9.059 -2.752 1.00 97.38 86 GLY A O 1
ATOM 717 N N . TRP A 1 87 ? -2.724 10.550 -3.360 1.00 97.12 87 TRP A N 1
ATOM 718 C CA . TRP A 1 87 ? -3.443 9.653 -4.273 1.00 97.12 87 TRP A CA 1
ATOM 719 C C . TRP A 1 87 ? -2.656 9.404 -5.562 1.00 97.12 87 TRP A C 1
ATOM 721 O O . TRP A 1 87 ? -2.387 10.342 -6.306 1.00 97.12 87 TRP A O 1
ATOM 731 N N . GLN A 1 88 ? -2.329 8.140 -5.846 1.00 95.81 88 GLN A N 1
ATOM 732 C CA . GLN A 1 88 ? -1.464 7.764 -6.975 1.00 95.81 88 GLN A CA 1
ATOM 733 C C . GLN A 1 88 ? -2.091 6.784 -7.969 1.00 95.81 88 GLN A C 1
ATOM 735 O O . GLN A 1 88 ? -1.515 6.529 -9.027 1.00 95.81 88 GLN A O 1
ATOM 740 N N . GLY A 1 89 ? -3.240 6.178 -7.659 1.00 92.81 89 GLY A N 1
ATOM 741 C CA . GLY A 1 89 ? -3.817 5.203 -8.579 1.00 92.81 89 GLY A CA 1
ATOM 742 C C . GLY A 1 89 ? -5.218 4.729 -8.237 1.00 92.81 89 GLY A C 1
ATOM 743 O O . GLY A 1 89 ? -5.625 4.714 -7.079 1.00 92.81 89 GLY A O 1
ATOM 744 N N . LEU A 1 90 ? -5.917 4.294 -9.284 1.00 94.38 90 LEU A N 1
ATOM 745 C CA . LEU A 1 90 ? -7.165 3.545 -9.230 1.00 94.38 90 LEU A CA 1
ATOM 746 C C . LEU A 1 90 ? -6.932 2.200 -9.920 1.00 94.38 90 LEU A C 1
ATOM 748 O O . LEU A 1 90 ? -6.550 2.149 -11.090 1.00 94.38 90 LEU A O 1
ATOM 752 N N . CYS A 1 91 ? -7.169 1.115 -9.196 1.00 93.56 91 CYS A N 1
ATOM 753 C CA . CYS A 1 91 ? -7.195 -0.224 -9.751 1.00 93.56 91 CYS A CA 1
ATOM 754 C C . CYS A 1 91 ? -8.609 -0.557 -10.227 1.00 93.56 91 CYS A C 1
ATOM 756 O O . CYS A 1 91 ? -9.589 -0.354 -9.506 1.00 93.56 91 CYS A O 1
ATOM 758 N N . ILE A 1 92 ? -8.695 -1.097 -11.439 1.00 93.62 92 ILE A N 1
ATOM 759 C CA . ILE A 1 92 ? -9.928 -1.590 -12.038 1.00 93.62 92 ILE A CA 1
ATOM 760 C C . ILE A 1 92 ? -9.816 -3.108 -12.143 1.00 93.62 92 ILE A C 1
ATOM 762 O O . ILE A 1 92 ? -8.852 -3.634 -12.698 1.00 93.62 92 ILE A O 1
ATOM 766 N N . GLU A 1 93 ? -10.823 -3.799 -11.629 1.00 91.38 93 GLU A N 1
ATOM 767 C CA . GLU A 1 93 ? -10.944 -5.247 -11.679 1.00 91.38 93 GLU A CA 1
ATOM 768 C C . GLU A 1 93 ? -11.997 -5.637 -12.712 1.00 91.38 93 GLU A C 1
ATOM 770 O O . GLU A 1 93 ? -13.055 -5.015 -12.839 1.00 91.38 93 GLU A O 1
ATOM 775 N N . LYS A 1 94 ? -11.696 -6.691 -13.466 1.00 90.38 94 LYS A N 1
ATOM 776 C CA . LYS A 1 94 ? -12.656 -7.355 -14.338 1.00 90.38 94 LYS A CA 1
ATOM 777 C C . LYS A 1 94 ? -13.026 -8.671 -13.675 1.00 90.38 94 LYS A C 1
ATOM 779 O O . LYS A 1 94 ? -12.131 -9.428 -13.311 1.00 90.38 94 LYS A O 1
ATOM 784 N N . ASP A 1 95 ? -14.318 -8.949 -13.544 1.00 83.25 95 ASP A N 1
ATOM 785 C CA . ASP A 1 95 ? -14.743 -10.262 -13.062 1.00 83.25 95 ASP A CA 1
ATOM 786 C C . ASP A 1 95 ? -14.230 -11.349 -14.010 1.00 83.25 95 ASP A C 1
ATOM 788 O O . ASP A 1 95 ? -14.283 -11.193 -15.237 1.00 83.25 95 ASP A O 1
ATOM 792 N N . SER A 1 96 ? -13.756 -12.445 -13.428 1.00 74.25 96 SER A N 1
ATOM 793 C CA . SER A 1 96 ? -13.374 -13.662 -14.135 1.00 74.25 96 SER A CA 1
ATOM 794 C C . SER A 1 96 ? -14.637 -14.329 -14.688 1.00 74.25 96 SER A C 1
ATOM 796 O O . SER A 1 96 ? -15.223 -15.188 -14.037 1.00 74.25 96 SER A O 1
ATOM 798 N N . SER A 1 97 ? -15.117 -13.847 -15.834 1.00 60.56 97 SER A N 1
ATOM 799 C CA . SER A 1 97 ? -16.144 -14.513 -16.645 1.00 60.56 97 SER A CA 1
ATOM 800 C C . SER A 1 97 ? -15.659 -15.867 -17.134 1.00 60.56 97 SER A C 1
ATOM 802 O O . SER A 1 97 ? -14.508 -15.875 -17.636 1.00 60.56 97 SER A O 1
#

pLDDT: mean 92.42, std 6.49, range [60.56, 98.56]

InterPro domains:
  IPR025870 Glyoxalase-like domain [PF13468] (6-95)